Protein AF-M3XS96-F1 (afdb_monomer)

Structure (mmCIF, N/CA/C/O backbone):
data_AF-M3XS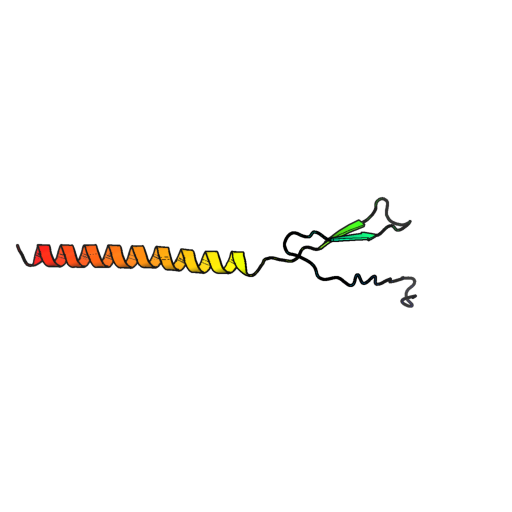96-F1
#
_entry.id   AF-M3XS96-F1
#
loop_
_atom_site.group_PDB
_atom_site.id
_atom_site.type_symbol
_atom_site.label_atom_id
_atom_site.label_alt_id
_atom_site.label_comp_id
_atom_site.label_asym_id
_atom_site.label_entity_id
_atom_site.label_seq_id
_atom_site.pdbx_PDB_ins_code
_atom_site.Cartn_x
_atom_site.Cartn_y
_atom_site.Cartn_z
_atom_site.occupancy
_atom_site.B_iso_or_equiv
_atom_site.auth_seq_id
_atom_site.auth_comp_id
_atom_s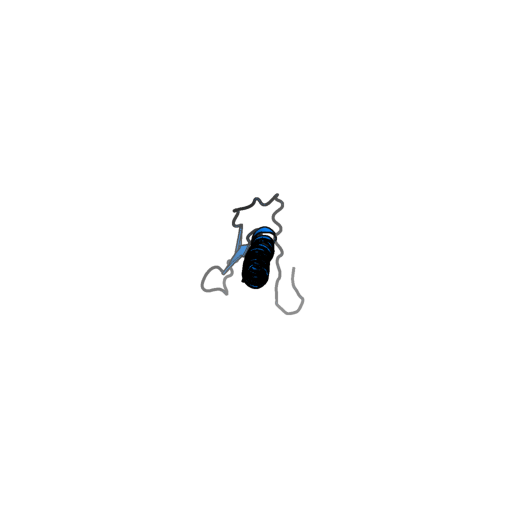ite.auth_asym_id
_atom_site.auth_atom_id
_atom_site.pdbx_PDB_model_num
ATOM 1 N N . MET A 1 1 ? 14.871 8.736 -13.101 1.00 60.44 1 MET A N 1
ATOM 2 C CA . MET A 1 1 ? 15.952 8.907 -12.107 1.00 60.44 1 MET A CA 1
ATOM 3 C C . MET A 1 1 ? 16.612 7.555 -11.927 1.00 60.44 1 MET A C 1
ATOM 5 O O . MET A 1 1 ? 15.892 6.571 -11.825 1.00 60.44 1 MET A O 1
ATOM 9 N N . HIS A 1 2 ? 17.938 7.498 -12.026 1.00 82.56 2 HIS A N 1
ATOM 10 C CA . HIS A 1 2 ? 18.697 6.254 -11.929 1.00 82.56 2 HIS A CA 1
ATOM 11 C C . HIS A 1 2 ? 19.323 6.157 -10.542 1.00 82.56 2 HIS A C 1
ATOM 13 O O . HIS A 1 2 ? 19.897 7.140 -10.076 1.00 82.56 2 HIS A O 1
ATOM 19 N N . ASN A 1 3 ? 19.223 4.997 -9.903 1.00 84.19 3 ASN A N 1
ATOM 20 C CA . ASN A 1 3 ? 19.665 4.811 -8.521 1.00 84.19 3 ASN A CA 1
ATOM 21 C C . ASN A 1 3 ? 21.182 4.543 -8.404 1.00 84.19 3 ASN A C 1
ATOM 23 O O . ASN A 1 3 ? 21.708 4.464 -7.300 1.00 84.19 3 ASN A O 1
ATOM 27 N N . GLY A 1 4 ? 21.902 4.457 -9.532 1.00 89.06 4 GLY A N 1
ATOM 28 C CA . GLY A 1 4 ? 23.357 4.236 -9.574 1.00 89.06 4 GLY A CA 1
ATOM 29 C C . GLY A 1 4 ? 23.777 2.766 -9.470 1.00 89.06 4 GLY A C 1
ATOM 30 O O . GLY A 1 4 ? 24.960 2.457 -9.557 1.00 89.06 4 GLY A O 1
ATOM 31 N N . ASP A 1 5 ? 22.810 1.863 -9.337 1.00 94.38 5 ASP A N 1
ATOM 32 C CA . ASP A 1 5 ? 22.963 0.416 -9.172 1.00 94.38 5 ASP A CA 1
ATOM 33 C C . ASP A 1 5 ? 22.211 -0.373 -10.260 1.00 94.38 5 ASP A C 1
ATOM 35 O O . ASP A 1 5 ? 21.788 -1.504 -10.042 1.00 94.38 5 ASP A O 1
ATOM 39 N N . TRP A 1 6 ? 22.037 0.220 -11.447 1.00 88.31 6 TRP A N 1
ATOM 40 C CA . TRP A 1 6 ? 21.258 -0.339 -12.561 1.00 88.31 6 TRP A CA 1
ATOM 41 C C . TRP A 1 6 ? 19.738 -0.406 -12.323 1.00 88.31 6 TRP A C 1
ATOM 43 O O . TRP A 1 6 ? 19.014 -0.904 -13.184 1.00 88.31 6 TRP A O 1
ATOM 53 N N . THR A 1 7 ? 19.230 0.165 -11.225 1.00 91.88 7 THR A N 1
ATOM 54 C CA . THR A 1 7 ? 17.788 0.237 -10.942 1.00 91.88 7 THR A CA 1
ATOM 55 C C . THR A 1 7 ? 17.198 1.630 -11.188 1.00 91.88 7 THR A C 1
ATOM 57 O O . THR A 1 7 ? 17.904 2.639 -11.317 1.00 91.88 7 THR A O 1
ATOM 60 N N . PHE A 1 8 ? 15.871 1.688 -11.306 1.00 91.62 8 PHE A N 1
ATOM 61 C CA . PHE A 1 8 ? 15.121 2.921 -11.526 1.00 91.62 8 PHE A CA 1
ATOM 62 C C . PHE A 1 8 ? 13.954 3.000 -10.554 1.00 91.62 8 PHE A C 1
ATOM 64 O O . PHE A 1 8 ? 13.277 2.006 -10.298 1.00 91.62 8 PHE A O 1
ATOM 71 N N . GLN A 1 9 ? 13.688 4.208 -10.068 1.00 92.50 9 GLN A N 1
ATOM 72 C CA . GLN A 1 9 ? 12.558 4.487 -9.197 1.00 92.50 9 GLN A CA 1
ATOM 73 C C . GLN A 1 9 ? 11.758 5.678 -9.721 1.00 92.50 9 GLN A C 1
ATOM 75 O O . GLN A 1 9 ? 12.315 6.673 -10.197 1.00 92.50 9 GLN A O 1
ATOM 80 N N . ILE A 1 10 ? 10.435 5.561 -9.621 1.00 91.81 10 ILE A N 1
ATOM 81 C CA . ILE A 1 10 ? 9.475 6.610 -9.954 1.00 91.81 10 ILE A CA 1
ATOM 82 C C . ILE A 1 10 ? 8.497 6.715 -8.786 1.00 91.81 10 ILE A C 1
ATOM 84 O O . ILE A 1 10 ? 7.951 5.708 -8.341 1.00 91.81 10 ILE A O 1
ATOM 88 N N . LEU A 1 11 ? 8.292 7.932 -8.287 1.00 93.00 11 LEU A N 1
ATOM 89 C CA . LEU A 1 11 ? 7.280 8.236 -7.283 1.00 93.00 11 LEU A CA 1
ATOM 90 C C . LEU A 1 11 ? 6.147 9.010 -7.954 1.00 93.00 11 LEU A C 1
ATOM 92 O O . LEU A 1 11 ? 6.388 10.052 -8.562 1.00 93.00 11 LEU A O 1
ATOM 96 N N . VAL A 1 12 ? 4.925 8.501 -7.822 1.00 92.69 12 VAL A N 1
ATOM 97 C CA . VAL A 1 12 ? 3.709 9.155 -8.312 1.00 92.69 12 VAL A CA 1
ATOM 98 C C . VAL A 1 12 ? 2.881 9.580 -7.108 1.00 92.69 12 VAL A C 1
ATOM 100 O O . VAL A 1 12 ? 2.572 8.763 -6.243 1.00 92.69 12 VAL A O 1
ATOM 103 N N . MET A 1 13 ? 2.546 10.866 -7.054 1.00 92.25 13 MET A N 1
ATOM 104 C CA . MET A 1 13 ? 1.742 11.466 -5.993 1.00 92.25 13 MET A CA 1
ATOM 105 C C . MET A 1 13 ? 0.386 11.881 -6.560 1.00 92.25 13 MET A C 1
ATOM 107 O O . MET A 1 13 ? 0.331 12.543 -7.595 1.00 92.25 13 MET A O 1
ATOM 111 N N . LEU A 1 14 ? -0.691 11.508 -5.868 1.00 91.06 14 LEU A N 1
ATOM 112 C CA . LEU A 1 14 ? -2.060 11.902 -6.198 1.00 91.06 14 LEU A CA 1
ATOM 113 C C . LEU A 1 14 ? -2.577 12.868 -5.126 1.00 91.06 14 LEU A C 1
ATOM 115 O O . LEU A 1 14 ? -2.797 12.466 -3.984 1.00 91.06 14 LEU A O 1
ATOM 119 N N . GLU A 1 15 ? -2.754 14.139 -5.485 1.00 92.12 15 GLU A N 1
ATOM 120 C CA . GLU A 1 15 ? -3.287 15.161 -4.581 1.00 92.12 15 GLU A CA 1
ATOM 121 C C . GLU A 1 15 ? -4.820 15.108 -4.563 1.00 92.12 15 GLU A C 1
ATOM 123 O O . GLU A 1 15 ? -5.475 15.342 -5.577 1.00 92.12 15 GLU A O 1
ATOM 128 N N . MET A 1 16 ? -5.396 14.754 -3.413 1.00 87.31 16 MET A N 1
ATOM 129 C CA . MET A 1 16 ? -6.843 14.635 -3.222 1.00 87.31 16 MET A CA 1
ATOM 130 C C . MET A 1 16 ? -7.208 14.601 -1.731 1.00 87.31 16 MET A C 1
ATOM 132 O O . MET A 1 16 ? -6.360 14.346 -0.875 1.00 87.31 16 MET A O 1
ATOM 136 N N . THR A 1 17 ? -8.492 14.777 -1.421 1.00 89.38 17 THR A N 1
ATOM 137 C CA . THR A 1 17 ? -9.066 14.537 -0.088 1.00 89.38 17 THR A CA 1
ATOM 138 C C . THR A 1 17 ? -9.791 13.191 -0.065 1.00 89.38 17 THR A C 1
ATOM 140 O O . THR A 1 17 ? -10.929 13.129 -0.538 1.00 89.38 17 TH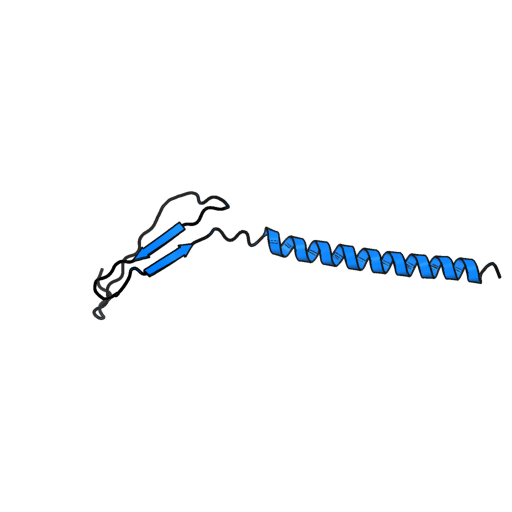R A O 1
ATOM 143 N N . PRO A 1 18 ? -9.167 12.117 0.450 1.00 84.25 18 PRO A N 1
ATOM 144 C CA . PRO A 1 18 ? -9.787 10.799 0.446 1.00 84.25 18 PRO A CA 1
ATOM 145 C C . PRO A 1 18 ? -11.002 10.755 1.382 1.00 84.25 18 PRO A C 1
ATOM 147 O O . PRO A 1 18 ? -10.961 11.328 2.475 1.00 84.25 18 PRO A O 1
ATOM 150 N N . GLN A 1 19 ? -12.081 10.077 0.972 1.00 85.94 19 GLN A N 1
ATOM 151 C CA . GLN A 1 19 ? -13.294 9.929 1.781 1.00 85.94 19 GLN A CA 1
ATOM 152 C C . GLN A 1 19 ? -13.446 8.520 2.353 1.00 85.94 19 GLN A C 1
ATOM 154 O O . GLN A 1 19 ? -12.903 7.530 1.859 1.00 85.94 19 GLN A O 1
ATOM 159 N N . GLN A 1 20 ? -14.197 8.417 3.449 1.00 84.69 20 GLN A N 1
ATOM 160 C CA . GLN A 1 20 ? -14.450 7.130 4.081 1.00 84.69 20 GLN A CA 1
ATOM 161 C C . GLN A 1 20 ? -15.245 6.222 3.136 1.00 84.69 20 GLN A C 1
ATOM 163 O O . GLN A 1 20 ? -16.354 6.557 2.733 1.00 84.69 20 GLN A O 1
ATOM 168 N N . GLY A 1 21 ? -14.688 5.049 2.838 1.00 82.94 21 GLY A N 1
ATOM 169 C CA . GLY A 1 21 ? -15.271 4.096 1.891 1.00 82.94 21 GLY A CA 1
ATOM 170 C C . GLY A 1 21 ? -14.614 4.122 0.513 1.00 82.94 21 GLY A C 1
ATOM 171 O O . GLY A 1 21 ? -14.783 3.158 -0.232 1.00 82.94 21 GLY A O 1
ATOM 172 N N . ASP A 1 22 ? -13.812 5.145 0.211 1.00 89.00 22 ASP A N 1
ATOM 173 C CA . ASP A 1 22 ? -13.034 5.176 -1.021 1.00 89.00 22 ASP A CA 1
ATOM 174 C C . ASP A 1 22 ? -11.929 4.112 -0.989 1.00 89.00 22 ASP A C 1
ATOM 176 O O . ASP A 1 22 ? -11.270 3.869 0.033 1.00 89.00 22 ASP A O 1
ATOM 180 N N . VAL A 1 23 ? -11.726 3.484 -2.146 1.00 89.19 23 VAL A N 1
ATOM 181 C CA . VAL A 1 23 ? -10.635 2.546 -2.402 1.00 89.19 23 VAL A CA 1
ATOM 182 C C . VAL A 1 23 ? -9.815 3.112 -3.545 1.00 89.19 23 VAL A C 1
ATOM 184 O O . VAL A 1 23 ? -10.326 3.338 -4.639 1.00 89.19 23 VAL A O 1
ATOM 187 N N . TYR A 1 24 ? -8.537 3.328 -3.280 1.00 91.38 24 TYR A N 1
ATOM 188 C CA . TYR A 1 24 ? -7.579 3.791 -4.269 1.00 91.38 24 TYR A CA 1
ATOM 189 C C . TYR A 1 24 ? -6.647 2.653 -4.635 1.00 91.38 24 TYR A C 1
ATOM 191 O O . TYR A 1 24 ? -6.380 1.781 -3.815 1.00 91.38 24 TYR A O 1
ATOM 199 N N . SER A 1 25 ? -6.133 2.653 -5.857 1.00 93.38 25 SER A N 1
ATOM 200 C CA . SER A 1 25 ? -5.216 1.619 -6.321 1.00 93.38 25 SER A CA 1
ATOM 201 C C . SER A 1 25 ? -4.038 2.238 -7.054 1.00 93.38 25 SER A C 1
ATOM 203 O O . SER A 1 25 ? -4.222 3.048 -7.960 1.00 93.38 25 SER A O 1
ATOM 205 N N . CYS A 1 26 ? -2.830 1.824 -6.687 1.00 93.94 26 CYS A N 1
ATOM 206 C CA . CYS A 1 26 ? -1.626 2.073 -7.463 1.00 93.94 26 CYS A CA 1
ATOM 207 C C . CYS A 1 26 ? -1.367 0.856 -8.352 1.00 93.94 26 CYS A C 1
ATOM 209 O O . CYS A 1 26 ? -1.160 -0.238 -7.830 1.00 93.94 26 CYS A O 1
ATOM 211 N N . GLN A 1 27 ? -1.398 1.041 -9.670 1.00 96.06 27 GLN A N 1
ATOM 212 C CA . GLN A 1 27 ? -1.116 -0.011 -10.644 1.00 96.06 27 GLN A CA 1
ATOM 213 C C . GLN A 1 27 ? 0.227 0.253 -11.321 1.00 96.06 27 GLN A C 1
ATOM 215 O O . GLN A 1 27 ? 0.493 1.360 -11.789 1.00 96.06 27 GLN A O 1
ATOM 220 N N . VAL A 1 28 ? 1.062 -0.780 -11.382 1.00 96.56 28 VAL A N 1
ATOM 221 C CA . VAL A 1 28 ? 2.384 -0.748 -12.001 1.00 96.56 28 VAL A CA 1
ATOM 222 C C . VAL A 1 28 ? 2.417 -1.742 -13.150 1.00 96.56 28 VAL A C 1
ATOM 224 O O . VAL A 1 28 ? 2.260 -2.949 -12.957 1.00 96.56 28 VAL A O 1
ATOM 227 N N . GLU A 1 29 ? 2.669 -1.217 -14.343 1.00 96.75 29 GLU A N 1
ATOM 228 C CA . GLU A 1 29 ? 2.961 -1.991 -15.544 1.00 96.75 29 GLU A CA 1
ATOM 229 C C . GLU A 1 29 ? 4.445 -1.869 -15.868 1.00 96.75 29 GLU A C 1
ATOM 231 O O . GLU A 1 29 ? 5.004 -0.770 -15.896 1.00 96.75 29 GLU A O 1
ATOM 236 N N . HIS A 1 30 ? 5.101 -3.005 -16.086 1.00 95.62 30 HIS A N 1
ATOM 237 C CA . HIS A 1 30 ? 6.522 -3.040 -16.400 1.00 95.62 30 HIS A CA 1
ATOM 238 C C . HIS A 1 30 ? 6.841 -4.258 -17.277 1.00 95.62 30 HIS A C 1
ATOM 240 O O . HIS A 1 30 ? 6.328 -5.335 -16.986 1.00 95.62 30 HIS A O 1
ATOM 246 N N . PRO A 1 31 ? 7.715 -4.149 -18.299 1.00 95.81 31 PRO A N 1
ATOM 247 C CA . PRO A 1 31 ? 8.028 -5.265 -19.200 1.00 95.81 31 PRO A CA 1
ATOM 248 C C . PRO A 1 31 ? 8.610 -6.510 -18.522 1.00 95.81 31 PRO A C 1
ATOM 250 O O . PRO A 1 31 ? 8.573 -7.592 -19.094 1.00 95.81 31 PRO A O 1
ATOM 253 N N . SER A 1 32 ? 9.181 -6.363 -17.325 1.00 94.69 32 SER A N 1
ATOM 254 C CA . SER A 1 32 ? 9.698 -7.497 -16.548 1.00 94.69 32 SER A CA 1
ATOM 255 C C . SER A 1 32 ? 8.630 -8.214 -15.715 1.00 94.69 32 SER A C 1
ATOM 257 O O . SER A 1 32 ? 8.975 -9.140 -14.986 1.00 94.69 32 SER A O 1
ATOM 259 N N . LEU A 1 33 ? 7.386 -7.732 -15.715 1.00 96.69 33 LEU A N 1
ATOM 260 C CA . LEU A 1 33 ? 6.271 -8.314 -14.976 1.00 96.69 33 LEU A CA 1
ATOM 261 C C . LEU A 1 33 ? 5.338 -9.014 -15.967 1.00 96.69 33 LEU A C 1
ATOM 263 O O . LEU A 1 33 ? 4.889 -8.394 -16.927 1.00 96.69 33 LEU A O 1
ATOM 267 N N . ASP A 1 34 ? 5.000 -10.277 -15.703 1.00 96.81 34 ASP A N 1
ATOM 268 C CA . ASP A 1 34 ? 4.059 -11.043 -16.538 1.00 96.81 34 ASP A CA 1
ATOM 269 C C . ASP A 1 34 ? 2.623 -10.485 -16.481 1.00 96.81 34 ASP A C 1
ATOM 271 O O . ASP A 1 34 ? 1.824 -10.682 -17.395 1.00 96.81 34 ASP A O 1
ATOM 275 N N . SER A 1 35 ? 2.283 -9.779 -15.399 1.00 97.06 35 SER A N 1
ATOM 276 C CA . SER A 1 35 ? 0.985 -9.138 -15.178 1.00 97.06 35 SER A CA 1
ATOM 277 C C . SER A 1 35 ? 1.143 -7.853 -14.355 1.00 97.06 35 SER A C 1
ATOM 279 O O . SER A 1 35 ? 2.072 -7.775 -13.545 1.00 97.06 35 SER A O 1
ATOM 281 N N . PRO A 1 36 ? 0.234 -6.868 -14.488 1.00 96.69 36 PRO A N 1
ATOM 282 C CA . PRO A 1 36 ? 0.291 -5.638 -13.705 1.00 96.69 36 PRO A CA 1
ATOM 283 C C . PRO A 1 36 ? 0.227 -5.915 -12.200 1.00 96.69 36 PRO A C 1
ATOM 285 O O . PRO A 1 36 ? -0.572 -6.728 -11.730 1.00 96.69 36 PRO A O 1
ATOM 288 N N . VAL A 1 37 ? 1.040 -5.194 -11.431 1.00 96.44 37 VAL A N 1
ATOM 289 C CA . VAL A 1 37 ? 1.010 -5.242 -9.965 1.00 96.44 37 VAL A CA 1
ATOM 290 C C . VAL A 1 37 ? 0.113 -4.120 -9.468 1.00 96.44 37 VAL A C 1
ATOM 292 O O . VAL A 1 37 ? 0.362 -2.956 -9.766 1.00 96.44 37 VAL A O 1
ATOM 295 N N . THR A 1 38 ? -0.924 -4.462 -8.702 1.00 96.19 38 THR A N 1
ATOM 296 C CA . THR A 1 38 ? -1.871 -3.488 -8.144 1.00 96.19 38 THR A CA 1
ATOM 297 C C . THR A 1 38 ? -1.822 -3.511 -6.622 1.00 96.19 38 THR A C 1
ATOM 299 O O . THR A 1 38 ? -1.954 -4.568 -6.008 1.00 96.19 38 THR A O 1
ATOM 302 N N . VAL A 1 39 ? -1.646 -2.342 -6.011 1.00 94.00 39 VAL A N 1
ATOM 303 C CA . VAL A 1 39 ? -1.661 -2.151 -4.558 1.00 94.00 39 VAL A CA 1
ATOM 304 C C . VAL A 1 39 ? -2.852 -1.279 -4.197 1.00 94.00 39 VAL A C 1
ATOM 306 O O . VAL A 1 39 ? -2.922 -0.121 -4.607 1.00 94.00 39 VAL A O 1
ATOM 309 N N . GLU A 1 40 ? -3.786 -1.829 -3.425 1.00 92.75 40 GLU A N 1
ATOM 310 C CA . GLU A 1 40 ? -4.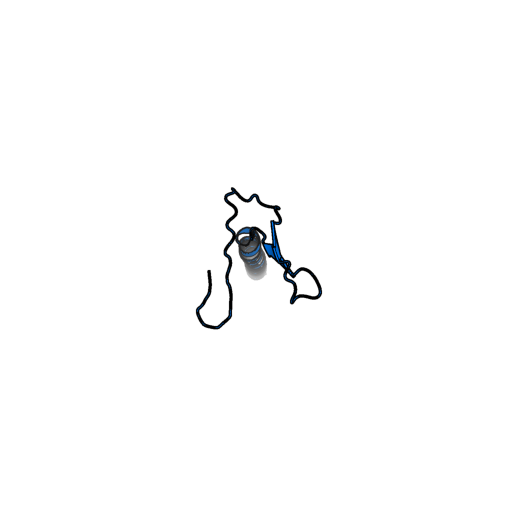921 -1.072 -2.902 1.00 92.75 40 GLU A CA 1
ATOM 311 C C . GLU A 1 40 ? -4.536 -0.260 -1.662 1.00 92.75 40 GLU A C 1
ATOM 313 O O . GLU A 1 40 ? -3.821 -0.725 -0.773 1.00 92.75 40 GLU A O 1
ATOM 318 N N . TRP A 1 41 ? -5.084 0.944 -1.577 1.00 86.88 41 TRP A N 1
ATOM 319 C CA . TRP A 1 41 ? -4.981 1.851 -0.453 1.00 86.88 41 TRP A CA 1
ATOM 320 C C . TRP A 1 41 ? -6.386 2.234 0.005 1.00 86.88 41 TRP A C 1
ATOM 322 O O . TRP A 1 41 ? -7.221 2.679 -0.785 1.00 86.88 41 TRP A O 1
ATOM 332 N N . ARG A 1 42 ? -6.663 2.046 1.295 1.00 85.56 42 ARG A N 1
ATOM 333 C CA . ARG A 1 42 ? -7.957 2.359 1.909 1.00 85.56 42 ARG A CA 1
ATOM 334 C C . ARG A 1 42 ? -7.725 3.272 3.094 1.00 85.56 42 ARG A C 1
ATOM 336 O O . ARG A 1 42 ? -6.798 3.048 3.871 1.00 85.56 42 ARG A O 1
ATOM 343 N N . LEU A 1 43 ? -8.603 4.252 3.280 1.00 80.25 43 LEU A N 1
ATOM 344 C CA . LEU A 1 43 ? -8.634 5.000 4.530 1.00 80.25 43 LEU A CA 1
ATOM 345 C C . LEU A 1 43 ? -9.032 4.054 5.663 1.00 80.25 43 LEU A C 1
ATOM 347 O O . LEU A 1 43 ? -10.186 3.639 5.781 1.00 80.25 43 LEU A O 1
ATOM 351 N N . GLN A 1 44 ? -8.056 3.684 6.488 1.00 64.94 44 GLN A N 1
ATOM 352 C CA . GLN A 1 44 ? -8.277 2.813 7.630 1.00 64.94 44 GLN A CA 1
ATOM 353 C C . GLN A 1 44 ? -9.217 3.514 8.620 1.00 64.94 44 GLN A C 1
ATOM 355 O O . GLN A 1 44 ? -8.855 4.489 9.276 1.00 64.94 44 GLN A O 1
ATOM 360 N N . ALA A 1 45 ? -10.441 2.999 8.760 1.00 58.03 45 ALA A N 1
ATOM 361 C CA . ALA A 1 45 ? -11.412 3.429 9.769 1.00 58.03 45 ALA A CA 1
ATOM 362 C C . ALA A 1 45 ? -11.045 2.913 11.182 1.00 58.03 45 ALA A C 1
ATOM 364 O O . ALA A 1 45 ? -11.915 2.532 11.970 1.00 58.03 45 ALA A O 1
ATOM 365 N N . ASP A 1 46 ? -9.751 2.858 11.507 1.00 55.50 46 ASP A N 1
ATOM 366 C CA . ASP A 1 46 ? -9.216 2.096 12.643 1.00 55.50 46 ASP A CA 1
ATOM 367 C C . ASP A 1 46 ? -9.630 2.642 14.013 1.00 55.50 46 ASP A C 1
ATOM 369 O O . ASP A 1 46 ? -9.575 1.942 15.024 1.00 55.50 46 ASP A O 1
ATOM 373 N N . SER A 1 47 ? -10.136 3.873 14.067 1.00 54.91 47 SER A N 1
ATOM 374 C CA . SER A 1 47 ? -10.545 4.475 15.335 1.00 54.91 47 SER A CA 1
ATOM 375 C C . SER A 1 47 ? -11.923 4.000 15.826 1.00 54.91 47 SER A C 1
ATOM 377 O O . SER A 1 47 ? -12.177 3.993 17.029 1.00 54.91 47 SER A O 1
ATOM 379 N N . ALA A 1 48 ? -12.825 3.551 14.944 1.00 54.16 48 ALA A N 1
ATOM 380 C CA . ALA A 1 48 ? -14.194 3.206 15.350 1.00 54.16 48 ALA A CA 1
ATOM 381 C C . ALA A 1 48 ? -14.314 1.790 15.945 1.00 54.16 48 ALA A C 1
ATOM 383 O O . ALA A 1 48 ? -15.038 1.576 16.919 1.00 54.16 48 ALA A O 1
ATOM 384 N N . ARG A 1 49 ? -13.572 0.819 15.396 1.00 55.88 49 ARG A N 1
ATOM 385 C CA . ARG A 1 49 ? -13.699 -0.604 15.760 1.00 55.88 49 ARG A CA 1
ATOM 386 C C . ARG A 1 49 ? -13.072 -0.936 17.118 1.00 55.88 49 ARG A C 1
ATOM 388 O O . ARG A 1 49 ? -13.644 -1.709 17.882 1.00 55.88 49 ARG A O 1
ATOM 395 N N . SER A 1 50 ? -11.939 -0.311 17.445 1.00 57.84 50 SER A N 1
ATOM 396 C CA . SER A 1 50 ? -11.258 -0.498 18.736 1.00 57.84 50 SER A CA 1
ATOM 397 C C . SER A 1 50 ? -12.054 0.105 19.906 1.00 57.84 50 SER A C 1
ATOM 399 O O . SER A 1 50 ? -12.183 -0.505 20.968 1.00 57.84 50 SER A O 1
ATOM 401 N N . LYS A 1 51 ? -12.703 1.259 19.689 1.00 58.06 51 LYS A N 1
ATOM 402 C CA . LYS A 1 51 ? -13.501 1.943 20.722 1.00 58.06 51 LYS A CA 1
ATOM 403 C C . LYS A 1 51 ? -14.761 1.167 21.120 1.00 58.06 51 LYS A C 1
ATOM 405 O O . LYS A 1 51 ? -15.140 1.194 22.290 1.00 58.06 51 LYS A O 1
ATOM 410 N N . MET A 1 52 ? -15.385 0.442 20.187 1.00 60.62 52 MET A N 1
ATOM 411 C CA . MET A 1 52 ? -16.569 -0.373 20.491 1.00 60.62 52 MET A CA 1
ATOM 412 C C . MET A 1 52 ? -16.248 -1.581 21.386 1.00 60.62 52 MET A C 1
ATOM 414 O O . MET A 1 52 ? -17.033 -1.894 22.279 1.00 60.62 52 MET A O 1
ATOM 418 N N . LEU A 1 53 ? -15.088 -2.225 21.212 1.00 63.97 53 LEU A N 1
ATOM 419 C CA . LEU A 1 53 ? -14.700 -3.398 22.009 1.00 63.97 53 LEU A CA 1
ATOM 420 C C . LEU A 1 53 ? -14.465 -3.051 23.487 1.00 63.97 53 LEU A C 1
ATOM 422 O O . LEU A 1 53 ? -14.921 -3.778 24.370 1.00 63.97 53 LEU A O 1
ATOM 426 N N . ALA A 1 54 ? -13.825 -1.910 23.763 1.00 71.88 54 ALA A N 1
ATOM 427 C CA . ALA A 1 54 ? -13.620 -1.436 25.132 1.00 71.88 54 ALA A CA 1
ATOM 428 C C . ALA A 1 54 ? -14.944 -1.044 25.820 1.00 71.88 54 ALA A C 1
ATOM 430 O O . ALA A 1 54 ? -15.150 -1.362 26.992 1.00 71.88 54 ALA A O 1
ATOM 431 N N . GLY A 1 55 ? -15.865 -0.405 25.086 1.00 77.94 55 GLY A N 1
ATOM 432 C CA . GLY A 1 55 ? -17.173 -0.006 25.618 1.00 77.94 55 GLY A CA 1
ATOM 433 C C . GLY A 1 55 ? -18.059 -1.197 25.998 1.00 77.94 55 GLY A C 1
ATOM 434 O O . GLY A 1 55 ? -18.629 -1.225 27.089 1.00 77.94 55 GLY A O 1
ATOM 435 N N . VAL A 1 56 ? -18.133 -2.214 25.133 1.00 83.88 56 VAL A N 1
ATOM 436 C CA . VAL A 1 56 ? -18.942 -3.420 25.385 1.00 83.88 56 VAL A CA 1
ATOM 437 C C . VAL A 1 56 ? -18.382 -4.235 26.553 1.00 83.88 56 VAL A C 1
ATOM 439 O O . VAL A 1 56 ? -19.150 -4.677 27.408 1.00 83.88 56 VAL A O 1
ATOM 442 N N . GLY A 1 57 ? -17.055 -4.381 26.646 1.00 84.38 57 GLY A N 1
ATOM 443 C CA . GLY A 1 57 ? -16.415 -5.091 27.758 1.00 84.38 57 GLY A CA 1
ATOM 444 C C . GLY A 1 57 ? -16.742 -4.478 29.125 1.00 84.38 57 GLY A C 1
ATOM 445 O O . GLY A 1 57 ? -17.097 -5.199 30.059 1.00 84.38 57 GLY A O 1
ATOM 446 N N . GLY A 1 58 ? -16.707 -3.144 29.233 1.00 89.50 58 GLY A N 1
ATOM 447 C CA . GLY A 1 58 ? -17.061 -2.434 30.467 1.00 89.50 58 GLY A CA 1
ATOM 448 C C . GLY A 1 58 ? -18.528 -2.613 30.877 1.00 89.50 58 GLY A C 1
ATOM 449 O O . GLY A 1 58 ? -18.818 -2.820 32.056 1.00 89.50 58 GLY A O 1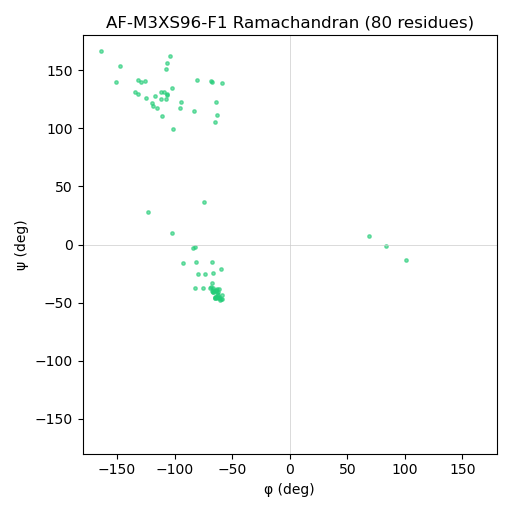
ATOM 450 N N . LEU A 1 59 ? -19.453 -2.601 29.910 1.00 90.38 59 LEU A N 1
ATOM 451 C CA . LEU A 1 59 ? -20.887 -2.769 30.165 1.00 90.38 59 LEU A CA 1
ATOM 452 C C . LEU A 1 59 ? -21.207 -4.157 30.750 1.00 90.38 59 LEU A C 1
ATOM 454 O O . LEU A 1 59 ? -21.940 -4.268 31.733 1.00 90.38 59 LEU A O 1
ATOM 458 N N . VAL A 1 60 ? -20.628 -5.214 30.173 1.00 94.31 60 VAL A N 1
ATOM 459 C CA . VAL A 1 60 ? -20.845 -6.601 30.619 1.00 94.31 60 VAL A CA 1
ATOM 460 C C . VAL A 1 60 ? -20.322 -6.809 32.041 1.00 94.31 60 VAL A C 1
ATOM 462 O O . VAL A 1 60 ? -21.033 -7.358 32.884 1.00 94.31 60 VAL A O 1
ATOM 465 N N . LEU A 1 61 ? -19.115 -6.316 32.339 1.00 93.88 61 LEU A N 1
ATOM 466 C CA . LEU A 1 61 ? -18.545 -6.379 33.689 1.00 93.88 61 LEU A CA 1
ATOM 467 C C . LEU A 1 61 ? -19.404 -5.612 34.708 1.00 93.88 61 LEU A C 1
ATOM 469 O O . LEU A 1 61 ? -19.617 -6.098 35.821 1.00 93.88 61 LEU A O 1
ATOM 473 N N . GLY A 1 62 ? -19.959 -4.462 34.311 1.00 94.69 62 GLY A N 1
ATOM 474 C CA . GLY A 1 62 ? -20.887 -3.683 35.131 1.00 94.69 62 GLY A CA 1
ATOM 475 C C . GLY A 1 62 ? -22.148 -4.464 35.515 1.00 94.69 62 GLY A C 1
ATOM 476 O O . GLY A 1 62 ? -22.510 -4.508 36.692 1.00 94.69 62 GLY A O 1
ATOM 477 N N . PHE A 1 63 ? -22.790 -5.145 34.560 1.00 95.88 63 PHE A N 1
ATOM 478 C CA . PHE A 1 63 ? -23.982 -5.955 34.843 1.00 95.88 63 PHE A CA 1
ATOM 479 C C . PHE A 1 63 ? -23.701 -7.136 35.779 1.00 95.88 63 PHE A C 1
ATOM 481 O O . PHE A 1 63 ? -24.506 -7.409 36.671 1.00 95.88 63 PHE A O 1
ATOM 488 N N . ILE A 1 64 ? -22.552 -7.804 35.632 1.00 95.69 64 ILE A N 1
ATOM 489 C CA . ILE A 1 64 ? -22.148 -8.909 36.516 1.00 95.69 64 ILE A CA 1
ATOM 490 C C . ILE A 1 64 ? -21.960 -8.404 37.953 1.00 95.69 64 ILE A C 1
ATOM 492 O O . ILE A 1 64 ? -22.477 -9.006 38.898 1.00 95.69 64 ILE A O 1
ATOM 496 N N . ALA A 1 65 ? -21.272 -7.271 38.124 1.00 94.25 65 ALA A N 1
ATOM 497 C CA . ALA A 1 65 ? -21.049 -6.668 39.435 1.00 94.25 65 ALA A CA 1
ATOM 498 C C . ALA A 1 65 ? -22.364 -6.229 40.107 1.00 94.25 65 ALA A C 1
ATOM 500 O O . ALA A 1 65 ? -22.565 -6.476 41.302 1.00 94.25 65 ALA A O 1
ATOM 501 N N . LEU A 1 66 ? -23.285 -5.630 39.342 1.00 94.88 66 LEU A N 1
ATOM 502 C CA . LEU A 1 66 ? -24.610 -5.232 39.829 1.00 94.88 66 LEU A CA 1
ATOM 503 C C . LEU A 1 66 ? -25.460 -6.443 40.231 1.00 94.88 66 LEU A C 1
ATOM 505 O O . LEU A 1 66 ? -26.038 -6.444 41.318 1.00 94.88 66 LEU A O 1
ATOM 509 N N . GLY A 1 67 ? -25.493 -7.489 39.401 1.00 95.25 67 GLY A N 1
ATOM 510 C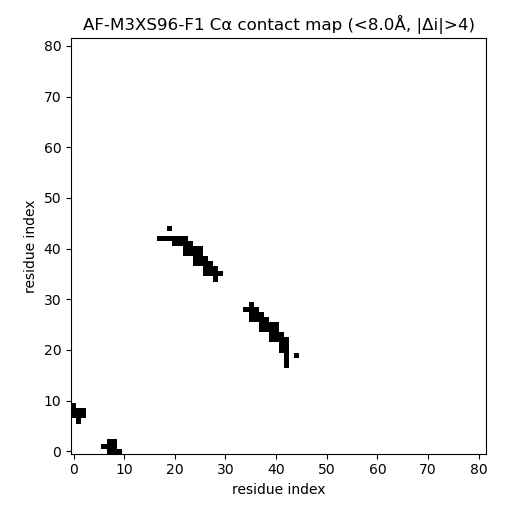 CA . GLY A 1 67 ? -26.221 -8.726 39.691 1.00 95.25 67 GLY A CA 1
ATOM 511 C C . GLY A 1 67 ? -25.715 -9.415 40.960 1.00 95.25 67 GLY A C 1
ATOM 512 O O . GLY A 1 67 ? -26.505 -9.731 41.851 1.00 95.25 67 GLY A O 1
ATOM 513 N N . MET A 1 68 ? -24.395 -9.574 41.096 1.00 94.12 68 MET A N 1
ATOM 514 C CA . MET A 1 68 ? -23.764 -10.133 42.299 1.00 94.12 68 MET A CA 1
ATOM 515 C C . MET A 1 68 ? -24.098 -9.312 43.551 1.00 94.12 68 MET A C 1
ATOM 517 O O . MET A 1 68 ? -24.519 -9.866 44.567 1.00 94.12 68 MET A O 1
ATOM 521 N N . SER A 1 69 ? -23.979 -7.984 43.466 1.00 91.25 69 SER A N 1
ATOM 522 C CA . SER A 1 69 ? -24.288 -7.080 44.580 1.00 91.25 69 SER A CA 1
ATOM 523 C C . SER A 1 69 ? -25.758 -7.161 44.999 1.00 91.25 69 SER A C 1
ATOM 525 O O . SER A 1 69 ? -26.063 -7.178 46.193 1.00 91.25 69 SER A O 1
ATOM 527 N N . PHE A 1 70 ? -26.676 -7.249 44.032 1.00 93.69 70 PHE A N 1
ATOM 528 C CA . PHE A 1 70 ? -28.107 -7.389 44.291 1.00 93.69 70 PHE A CA 1
ATOM 529 C C . PHE A 1 70 ? -28.433 -8.717 44.982 1.00 93.69 70 PHE A C 1
ATOM 531 O O . PHE A 1 70 ? -29.133 -8.724 45.994 1.00 93.69 70 PHE A O 1
ATOM 538 N N . ILE A 1 71 ? -27.875 -9.832 44.499 1.00 90.31 71 ILE A N 1
ATOM 539 C CA . ILE A 1 71 ? -28.078 -11.159 45.098 1.00 90.31 71 ILE A CA 1
ATOM 540 C C . ILE A 1 71 ? -27.557 -11.188 46.538 1.00 90.31 71 ILE A C 1
ATOM 542 O O . ILE A 1 71 ? -28.260 -11.668 47.427 1.00 90.31 71 ILE A O 1
ATOM 546 N N . LEU A 1 72 ? -26.359 -10.656 46.793 1.00 90.31 72 LEU A N 1
ATOM 547 C CA . LEU A 1 72 ? -25.786 -10.608 48.141 1.00 90.31 72 LEU A CA 1
ATOM 548 C C . LEU A 1 72 ? -26.638 -9.759 49.093 1.00 90.31 72 LEU A C 1
ATOM 550 O O . LEU A 1 72 ? -26.944 -10.209 50.198 1.00 90.31 72 LEU A O 1
ATOM 554 N N . ARG A 1 73 ? -27.093 -8.576 48.656 1.00 87.44 73 ARG A N 1
ATOM 555 C CA . ARG A 1 73 ? -28.004 -7.735 49.449 1.00 87.44 73 ARG A CA 1
ATOM 556 C C . ARG A 1 73 ? -29.323 -8.442 49.732 1.00 87.44 73 ARG A C 1
ATOM 558 O O . ARG A 1 73 ? -29.774 -8.451 50.872 1.00 87.44 73 ARG A O 1
ATOM 565 N N . PHE A 1 74 ? -29.916 -9.080 48.730 1.00 84.00 74 PHE A N 1
ATOM 566 C CA . PHE A 1 74 ? -31.184 -9.7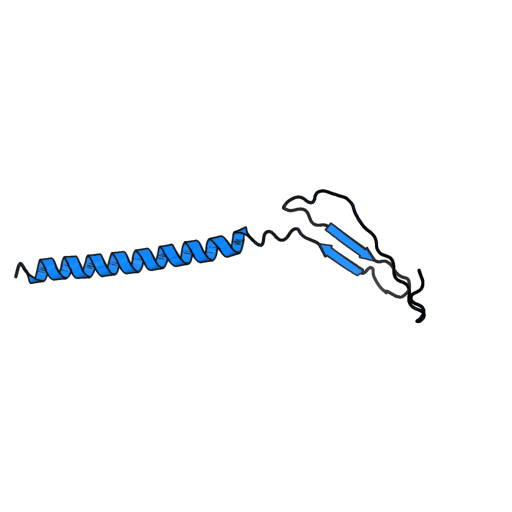83 48.890 1.00 84.00 74 PHE A CA 1
ATOM 567 C C . PHE A 1 74 ? -31.063 -11.001 49.815 1.00 84.00 74 PHE A C 1
ATOM 569 O O . PHE A 1 74 ? -31.950 -11.258 50.625 1.00 84.00 74 PHE A O 1
ATOM 576 N N . ARG A 1 75 ? -29.944 -11.735 49.755 1.00 80.62 75 ARG A N 1
ATOM 577 C CA . ARG A 1 75 ? -29.655 -12.834 50.690 1.00 80.62 75 ARG A CA 1
ATOM 578 C C . ARG A 1 75 ? -29.412 -12.333 52.112 1.00 80.62 75 ARG A C 1
ATOM 580 O O . ARG A 1 75 ? -29.909 -12.955 53.040 1.00 80.62 75 ARG A O 1
ATOM 587 N N . SER A 1 76 ? -28.711 -11.212 52.285 1.00 77.69 76 SER A N 1
ATOM 588 C CA . SER A 1 76 ? -28.504 -10.582 53.597 1.00 77.69 76 SER A CA 1
ATOM 589 C C . SER A 1 76 ? -29.824 -10.140 54.233 1.00 77.69 76 SER A C 1
ATOM 591 O O . SER A 1 76 ? -30.054 -10.432 55.401 1.00 77.69 76 SER A O 1
ATOM 593 N N . GLN A 1 77 ? -30.726 -9.532 53.458 1.00 73.44 77 GLN A N 1
ATOM 594 C CA . GLN A 1 77 ? -32.063 -9.162 53.939 1.00 73.44 77 GLN A CA 1
ATOM 595 C C . GLN A 1 77 ? -32.888 -10.393 54.341 1.00 73.44 77 GLN A C 1
ATOM 597 O O . GLN A 1 77 ? -33.579 -10.366 55.353 1.00 73.44 77 GLN A O 1
ATOM 602 N N . ARG A 1 78 ? -32.775 -11.504 53.599 1.00 63.59 78 ARG A N 1
ATOM 603 C CA . ARG A 1 78 ? -33.453 -12.765 53.947 1.00 63.59 78 ARG A CA 1
ATOM 604 C C . ARG A 1 78 ? -32.833 -13.512 55.131 1.00 63.59 78 ARG A C 1
ATOM 606 O O . ARG A 1 78 ? -33.548 -14.249 55.791 1.00 63.59 78 ARG A O 1
ATOM 613 N N . GLY A 1 79 ? -31.546 -13.318 55.417 1.00 59.91 79 GLY A N 1
ATOM 614 C CA . GLY A 1 79 ? -30.884 -13.865 56.608 1.00 59.91 79 GLY A CA 1
ATOM 615 C C . GLY A 1 79 ? -31.099 -13.045 57.885 1.00 59.91 79 GLY A C 1
ATOM 616 O O . GLY A 1 79 ? -30.819 -13.545 58.963 1.00 59.91 79 GLY A O 1
ATOM 617 N N . LEU A 1 80 ? -31.581 -11.802 57.770 1.00 57.16 80 LEU A N 1
ATOM 618 C CA . LEU A 1 80 ? -31.904 -10.928 58.906 1.00 57.16 80 LEU A CA 1
ATOM 619 C C . LEU A 1 80 ? -33.379 -11.039 59.351 1.00 57.16 80 LEU A C 1
ATOM 621 O O . LEU A 1 80 ? -33.735 -10.568 60.424 1.00 57.16 80 LEU A O 1
ATOM 625 N N . LEU A 1 81 ? -34.240 -11.621 58.508 1.00 55.69 81 LEU A N 1
ATOM 626 C CA . LEU A 1 81 ? -35.686 -11.788 58.721 1.00 55.69 81 LEU A CA 1
ATOM 627 C C . LEU A 1 81 ? -36.082 -13.215 59.151 1.00 55.69 81 LEU A C 1
ATOM 629 O O . LEU A 1 81 ? -37.271 -13.529 59.147 1.00 55.69 81 LEU A O 1
ATOM 633 N N . ASN A 1 82 ? -35.113 -14.073 59.486 1.00 48.53 82 ASN A N 1
ATOM 634 C CA . ASN A 1 82 ? -35.322 -15.482 59.825 1.00 48.53 82 ASN A CA 1
ATOM 635 C C . ASN A 1 82 ? -34.675 -15.836 61.164 1.00 48.53 82 ASN A C 1
ATOM 637 O O . ASN A 1 82 ? -33.536 -15.372 61.388 1.00 48.53 82 ASN A O 1
#

Nearest PDB structu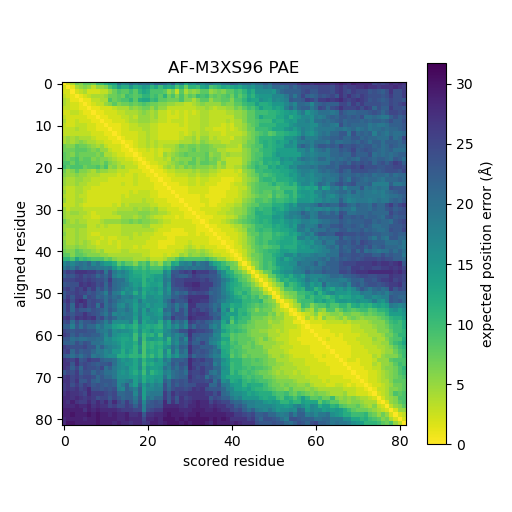res (foldseek):
  7xse-assembly1_x  TM=4.983E-01  e=3.957E+00  Komagataella phaffii
  7o9m-assembly1_a  TM=5.079E-01  e=7.091E+00  Homo sapiens
  6kf9-assembly1_G  TM=3.683E-01  e=8.072E+00  Thermococcus kodakarensis KOD1

Solvent-accessible surface area (backbone atoms only — not comparable to full-atom values): 5382 Å² total; per-residue (Å²): 103,74,73,85,76,92,46,74,67,86,88,87,85,85,91,77,86,88,52,91,84,49,76,44,71,52,74,47,79,52,95,92,45,100,60,71,49,71,48,79,48,63,70,77,69,65,72,62,64,60,54,50,56,58,54,52,54,52,52,55,55,48,52,54,55,50,51,53,52,49,51,53,50,54,50,51,56,57,62,72,76,106

Organism: Mustela putorius furo (NCBI:txid9669)

InterPro domains:
  IPR003006 Immunoglobulin/major histocompatibility complex, conserved site [PS00290] (24-30)
  IPR003597 Immunoglobulin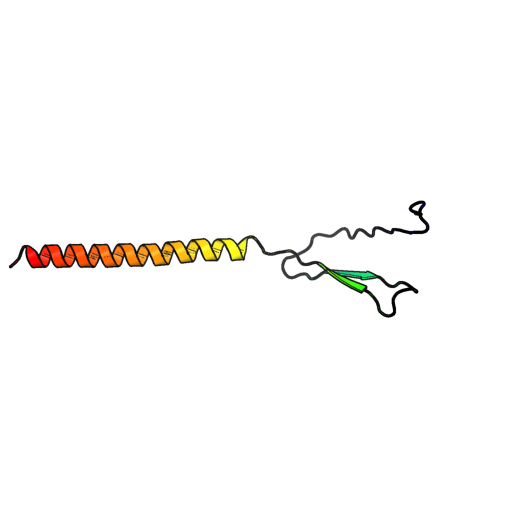 C1-set [PF07654] (2-33)
  IPR013783 Immunoglobulin-like fold [G3DSA:2.60.40.10] (1-53)
  IPR036179 Immunoglobulin-like domain superfamily [SSF48726] (2-41)
  IPR050160 Major Histocompatibility Complex/Immunoglobulin [PTHR19944] (1-73)

Mean predicted aligned error: 12.81 Å

pLDDT: mean 83.93, std 13.89, range [48.53, 97.06]

Foldseek 3Di:
DDPVPRDDDDDDDDDDDDDAPDKDWDWDDDPVDPDIDIDIDHDPPPVPPVVVVVVVVVVVVVVVVVVVVVVVVVVVVVVVVD

Sequence (82 aa):
MHNGDWTFQILVMLEMTPQQGDVYSCQVEHPSLDSPVTVEWRLQADSARSKMLAGVGGLVLGFIALGMSFILRFRSQRGLLN

Radius of gyration: 29.49 Å; Cα contacts (8 Å, |Δi|>4): 42; chains: 1; bounding box: 59×31×79 Å

Secondary structure (DSSP, 8-state):
-B-SSS-B-----------TT-EEEEEE--TT-SS-EEEEEE---HHHHHHHHHHHHHHHHHHHHHHHHHHHHHHHHHHH--